Protein AF-A0A1G0NE83-F1 (afdb_monomer_lite)

pLDDT: mean 82.18, std 16.92, range [41.66, 97.12]

Foldseek 3Di:
DDLCVLCVQLVHHSVVSVCCVVVVDPDDPSSLVSCVVVVDQSCCVVPVDRPPPPDPPVVVVVVCLVPDDPVVVVVVVVVVVVVVVVVVPVPDDDDDPPPPDDDDD

Structure (mmCIF, N/CA/C/O backbone):
data_AF-A0A1G0NE83-F1
#
_entry.id   AF-A0A1G0NE83-F1
#
loop_
_atom_site.group_PDB
_atom_site.id
_atom_site.type_symbol
_atom_site.label_atom_id
_atom_site.label_alt_id
_atom_site.label_comp_id
_atom_site.label_asym_id
_atom_site.label_entity_id
_atom_site.label_seq_id
_atom_site.pdbx_PDB_ins_code
_atom_site.Cartn_x
_atom_site.Cartn_y
_atom_site.Cartn_z
_atom_site.occupancy
_atom_site.B_iso_or_equiv
_atom_site.auth_seq_id
_atom_site.auth_comp_id
_atom_site.auth_asym_id
_atom_site.auth_atom_id
_atom_site.pdbx_PDB_model_num
ATOM 1 N N . MET A 1 1 ? -12.580 1.915 -4.349 1.00 81.69 1 MET A N 1
ATOM 2 C CA . MET A 1 1 ? -12.982 1.189 -3.129 1.00 81.69 1 MET A CA 1
ATOM 3 C C . MET A 1 1 ? -13.440 2.201 -2.097 1.00 81.69 1 MET A C 1
ATOM 5 O O . MET A 1 1 ? -12.723 3.170 -1.880 1.00 81.69 1 MET A O 1
ATOM 9 N N . THR A 1 2 ? -14.626 2.023 -1.518 1.00 95.19 2 THR A N 1
ATOM 10 C CA . THR A 1 2 ? -15.101 2.831 -0.386 1.00 95.19 2 THR A CA 1
ATOM 11 C C . THR A 1 2 ? -14.652 2.233 0.950 1.00 95.19 2 THR A C 1
ATOM 13 O O . THR A 1 2 ? -14.204 1.090 1.012 1.00 95.19 2 THR A O 1
ATOM 16 N N . GLN A 1 3 ? -14.825 2.982 2.042 1.00 92.50 3 GLN A N 1
ATOM 17 C CA . GLN A 1 3 ? -14.557 2.500 3.401 1.00 92.50 3 GLN A CA 1
ATOM 18 C C . GLN A 1 3 ? -15.395 1.265 3.774 1.00 92.50 3 GLN A C 1
ATOM 20 O O . GLN A 1 3 ? -14.924 0.370 4.472 1.00 92.50 3 GLN A O 1
ATOM 25 N N . ALA A 1 4 ? -16.648 1.219 3.311 1.00 95.19 4 ALA A N 1
ATOM 26 C CA . ALA A 1 4 ? -17.530 0.080 3.539 1.00 95.19 4 ALA A CA 1
ATOM 27 C C . ALA A 1 4 ? -17.072 -1.146 2.738 1.00 95.19 4 ALA A C 1
ATOM 29 O O . ALA A 1 4 ? -17.061 -2.248 3.282 1.00 95.19 4 ALA A O 1
ATOM 30 N N . ASP A 1 5 ? -16.641 -0.939 1.490 1.00 95.75 5 ASP A N 1
ATOM 31 C CA . ASP A 1 5 ? -16.132 -2.019 0.639 1.00 95.75 5 ASP A CA 1
ATOM 32 C C . ASP A 1 5 ? -14.842 -2.610 1.214 1.00 95.75 5 ASP A C 1
ATOM 34 O O . ASP A 1 5 ? -14.695 -3.827 1.256 1.00 95.75 5 ASP A O 1
ATOM 38 N N . LEU A 1 6 ? -13.928 -1.761 1.703 1.00 94.56 6 LEU A N 1
ATOM 39 C CA . LEU A 1 6 ? -12.683 -2.212 2.324 1.00 94.56 6 LEU A CA 1
ATOM 40 C C . LEU A 1 6 ? -12.957 -3.019 3.593 1.00 94.56 6 LEU A C 1
ATOM 42 O O . LEU A 1 6 ? -12.424 -4.113 3.748 1.00 94.56 6 LEU A O 1
ATOM 46 N N . ALA A 1 7 ? -13.826 -2.506 4.470 1.00 95.06 7 ALA A N 1
ATOM 47 C CA . ALA A 1 7 ? -14.217 -3.195 5.693 1.00 95.06 7 ALA A CA 1
ATOM 48 C C . ALA A 1 7 ? -14.815 -4.579 5.394 1.00 95.06 7 ALA A C 1
ATOM 50 O O . ALA A 1 7 ? -14.441 -5.563 6.029 1.00 95.06 7 ALA A O 1
ATOM 51 N N . ALA A 1 8 ? -15.688 -4.667 4.386 1.00 96.12 8 ALA A N 1
ATOM 52 C CA . ALA A 1 8 ? -16.252 -5.933 3.934 1.00 96.12 8 ALA A CA 1
ATOM 53 C C . ALA A 1 8 ? -15.179 -6.875 3.362 1.00 96.12 8 ALA A C 1
ATOM 55 O O . ALA A 1 8 ? -15.184 -8.061 3.684 1.00 96.12 8 ALA A O 1
ATOM 56 N N . ALA A 1 9 ? -14.238 -6.355 2.569 1.00 94.56 9 ALA A N 1
ATOM 57 C CA . ALA A 1 9 ? -13.164 -7.139 1.961 1.00 94.56 9 ALA A CA 1
ATOM 58 C C . ALA A 1 9 ? -12.203 -7.754 2.995 1.00 94.56 9 ALA A C 1
ATOM 60 O O . ALA A 1 9 ? -11.704 -8.854 2.778 1.00 94.56 9 ALA A O 1
ATOM 61 N N . VAL A 1 10 ? -11.972 -7.078 4.125 1.00 93.69 10 VAL A N 1
ATOM 62 C CA . VAL A 1 10 ? -11.120 -7.570 5.227 1.00 93.69 10 VAL A CA 1
ATOM 63 C C . VAL A 1 10 ? -11.910 -8.203 6.380 1.00 93.69 10 VAL A C 1
ATOM 65 O O . VAL A 1 10 ? -11.334 -8.536 7.412 1.00 93.69 10 VAL A O 1
ATOM 68 N N . GLY A 1 11 ? -13.227 -8.375 6.227 1.00 94.12 11 GLY A N 1
ATOM 69 C CA . GLY A 1 11 ? -14.070 -9.089 7.191 1.00 94.12 11 GLY A CA 1
ATOM 70 C C . GLY A 1 11 ? -14.339 -8.349 8.507 1.00 94.12 11 GLY A C 1
ATOM 71 O O . GLY A 1 11 ? -14.590 -8.993 9.525 1.00 94.12 11 GLY A O 1
ATOM 72 N N . ILE A 1 12 ? -14.310 -7.012 8.516 1.00 95.19 12 ILE A N 1
ATOM 73 C CA . ILE A 1 12 ? -14.602 -6.189 9.701 1.00 95.19 12 ILE A CA 1
ATOM 74 C C . ILE A 1 12 ? -15.849 -5.319 9.510 1.00 95.19 12 ILE A C 1
ATOM 76 O O . ILE A 1 12 ? -16.322 -5.067 8.403 1.00 95.19 12 ILE A O 1
ATOM 80 N N . ALA A 1 13 ? -16.377 -4.784 10.611 1.00 96.31 13 ALA A N 1
ATOM 81 C CA . ALA A 1 13 ? -17.436 -3.784 10.542 1.00 96.31 13 ALA A CA 1
ATOM 82 C C . ALA A 1 13 ? -16.900 -2.439 10.016 1.00 96.31 13 ALA A C 1
ATOM 84 O O . ALA A 1 13 ? -15.829 -1.990 10.426 1.00 96.31 13 ALA A O 1
ATOM 85 N N . LYS A 1 14 ? -17.705 -1.713 9.221 1.00 96.69 14 LYS A N 1
ATOM 86 C CA . LYS A 1 14 ? -17.391 -0.338 8.770 1.00 96.69 14 LYS A CA 1
ATOM 87 C C . LYS A 1 14 ? -16.978 0.580 9.929 1.00 96.69 14 LYS A C 1
ATOM 89 O O . LYS A 1 14 ? -16.065 1.381 9.786 1.00 96.69 14 LYS A O 1
ATOM 94 N N . LYS A 1 15 ? -17.623 0.444 11.093 1.00 96.88 15 LYS A N 1
ATOM 95 C CA . LYS A 1 15 ? -17.286 1.229 12.291 1.00 96.88 15 LYS A CA 1
ATOM 96 C C . LYS A 1 15 ? -15.846 0.988 12.761 1.00 96.88 15 LYS A C 1
ATOM 98 O O . LYS A 1 15 ? -15.189 1.940 13.164 1.00 96.88 15 LYS A O 1
ATOM 103 N N . SER A 1 16 ? -15.357 -0.252 12.697 1.00 96.25 16 SER A N 1
ATOM 104 C CA . SER A 1 16 ? -13.968 -0.578 13.042 1.00 96.25 16 SER A CA 1
ATOM 105 C C . SER A 1 16 ? -12.998 0.116 12.090 1.00 96.25 16 SER A C 1
ATOM 107 O O . SER A 1 16 ? -12.072 0.769 12.553 1.00 96.25 16 SER A O 1
ATOM 109 N N . GLN A 1 17 ? -13.286 0.086 10.784 1.00 96.00 17 GLN A N 1
ATOM 110 C CA . GLN A 1 17 ? -12.520 0.823 9.778 1.00 96.00 17 GLN A CA 1
ATOM 111 C C . GLN A 1 17 ? -12.469 2.330 10.080 1.00 96.00 17 GLN A C 1
ATOM 113 O O . GLN A 1 17 ? -11.404 2.940 10.051 1.00 96.00 17 GLN A O 1
ATOM 118 N N . THR A 1 18 ? -13.606 2.932 10.438 1.00 96.69 18 THR A N 1
ATOM 119 C CA . THR A 1 18 ? -13.673 4.350 10.827 1.00 96.69 18 THR A CA 1
ATOM 120 C C . THR A 1 18 ? -12.860 4.651 12.078 1.00 96.69 18 THR A C 1
ATOM 122 O O . THR A 1 18 ? -12.167 5.661 12.127 1.00 96.69 18 THR A O 1
ATOM 125 N N . ASN A 1 19 ? -12.895 3.772 13.079 1.00 97.12 19 ASN A N 1
ATOM 126 C CA . ASN A 1 19 ? -12.084 3.943 14.280 1.00 97.12 19 ASN A CA 1
ATOM 127 C C . ASN A 1 19 ? -10.580 3.869 13.984 1.00 97.12 19 ASN A C 1
ATOM 129 O O . ASN A 1 19 ? -9.819 4.589 14.626 1.00 97.12 19 ASN A O 1
ATOM 133 N N . TYR A 1 20 ? -10.160 3.035 13.029 1.00 94.56 20 TYR A N 1
ATOM 134 C CA . TYR A 1 20 ? -8.762 2.955 12.602 1.00 94.56 20 TYR A CA 1
ATOM 135 C C . TYR A 1 20 ? -8.319 4.237 11.895 1.00 94.56 20 TYR A C 1
ATOM 137 O O . TYR A 1 20 ? -7.307 4.821 12.266 1.00 94.56 20 TYR A O 1
ATOM 145 N N . GLU A 1 21 ? -9.108 4.728 10.938 1.00 92.44 21 GLU A N 1
ATOM 146 C CA . GLU A 1 21 ? -8.790 5.944 10.173 1.00 92.44 21 GLU A CA 1
ATOM 147 C C . GLU A 1 21 ? -8.782 7.218 11.031 1.00 92.44 21 GLU A C 1
ATOM 149 O O . GLU A 1 21 ? -8.025 8.143 10.754 1.00 92.44 21 GLU A O 1
ATOM 154 N N . LEU A 1 22 ? -9.596 7.262 12.090 1.00 95.81 22 LEU A N 1
ATOM 155 C CA . LEU A 1 22 ? -9.607 8.361 13.061 1.00 95.81 22 LEU A CA 1
ATOM 156 C C . LEU A 1 22 ? -8.554 8.205 14.171 1.00 95.81 22 LEU A C 1
ATOM 158 O O . LEU A 1 22 ? -8.443 9.077 15.030 1.00 95.81 22 LEU A O 1
ATOM 162 N N . GLY A 1 23 ? -7.813 7.093 14.205 1.00 93.62 23 GLY A N 1
ATOM 163 C CA . GLY A 1 23 ? -6.817 6.813 15.243 1.00 93.62 23 GLY A CA 1
ATOM 164 C C . GLY A 1 23 ? -7.402 6.490 16.624 1.00 93.62 23 GLY A C 1
ATOM 165 O O . GLY A 1 23 ? -6.671 6.443 17.608 1.00 93.62 23 GLY A O 1
ATOM 166 N N . HIS A 1 24 ? -8.711 6.242 16.727 1.00 96.88 24 HIS A N 1
ATOM 167 C CA . HIS A 1 24 ? -9.363 5.849 17.982 1.00 96.88 24 HIS A CA 1
ATOM 168 C C . HIS A 1 24 ? -8.971 4.440 18.436 1.00 96.88 24 HIS A C 1
ATOM 170 O O . HIS A 1 24 ? -9.118 4.082 19.604 1.00 96.88 24 HIS A O 1
ATOM 176 N N . THR A 1 25 ? -8.550 3.588 17.506 1.00 95.62 25 THR A N 1
ATOM 177 C CA . THR A 1 25 ? -8.119 2.219 17.788 1.00 95.62 25 THR A CA 1
ATOM 178 C C . THR A 1 25 ? -7.008 1.850 16.821 1.00 95.62 25 THR A C 1
ATOM 180 O O . THR A 1 25 ? -7.051 2.231 15.656 1.00 95.62 25 THR A O 1
ATOM 183 N N . VAL A 1 26 ? -6.023 1.092 17.294 1.00 92.12 26 VAL A N 1
ATOM 184 C CA . VAL A 1 26 ? -4.957 0.563 16.438 1.00 92.12 26 VAL A CA 1
ATOM 185 C C . VAL A 1 26 ? -5.430 -0.764 15.829 1.00 92.12 26 VAL A C 1
ATOM 187 O O . VAL A 1 26 ? -5.938 -1.612 16.571 1.00 92.12 26 VAL A O 1
ATOM 190 N N . PRO A 1 27 ? -5.314 -0.965 14.505 1.00 93.81 27 PRO A N 1
ATOM 191 C CA . PRO A 1 27 ? -5.660 -2.237 13.885 1.00 93.81 27 PRO A CA 1
ATOM 192 C C . PRO A 1 27 ? -4.737 -3.366 14.362 1.00 93.81 27 PRO A C 1
ATOM 194 O O . PRO A 1 27 ? -3.545 -3.166 14.587 1.00 93.81 27 PRO A O 1
A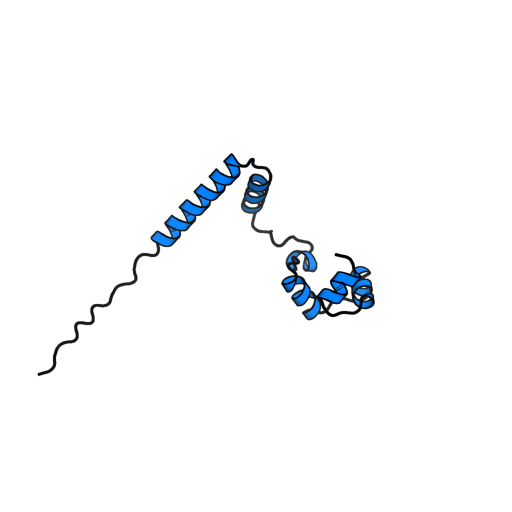TOM 197 N N . GLY A 1 28 ? -5.294 -4.569 14.504 1.00 94.00 28 GLY A N 1
ATOM 198 C CA . GLY A 1 28 ? -4.518 -5.766 14.831 1.00 94.00 28 GLY A CA 1
ATOM 199 C C . GLY A 1 28 ? -3.723 -6.298 13.635 1.00 94.00 28 GLY A C 1
ATOM 200 O O . GLY A 1 28 ? -3.988 -5.938 12.487 1.00 94.00 28 GLY A O 1
ATOM 201 N N . ILE A 1 29 ? -2.785 -7.214 13.899 1.00 93.38 29 ILE A N 1
ATOM 202 C CA . ILE A 1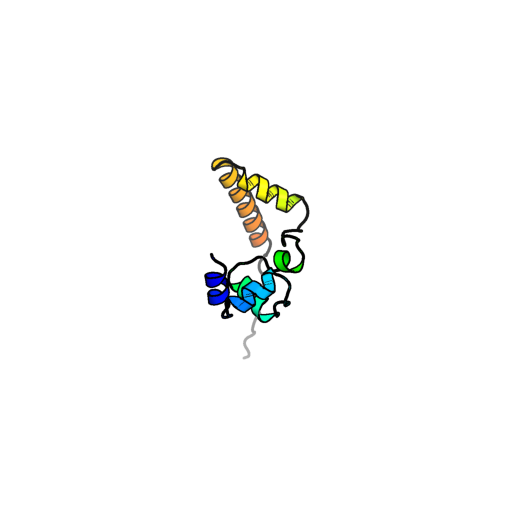 29 ? -1.950 -7.820 12.850 1.00 93.38 29 ILE A CA 1
ATOM 203 C C . ILE A 1 29 ? -2.785 -8.556 11.792 1.00 93.38 29 ILE A C 1
ATOM 205 O O . ILE A 1 29 ? -2.478 -8.465 10.608 1.00 93.38 29 ILE A O 1
ATOM 209 N N . ASP A 1 30 ? -3.892 -9.191 12.188 1.00 94.50 30 ASP A N 1
ATOM 210 C CA . ASP A 1 30 ? -4.781 -9.893 11.258 1.00 94.50 30 ASP A CA 1
ATOM 211 C C . ASP A 1 30 ? -5.360 -8.943 10.206 1.00 94.50 30 ASP A C 1
ATOM 213 O O . ASP A 1 30 ? -5.392 -9.273 9.025 1.00 94.50 30 ASP A O 1
ATOM 217 N N . TYR A 1 31 ? -5.766 -7.734 10.601 1.00 95.19 31 TYR A N 1
ATOM 218 C CA . TYR A 1 31 ? -6.266 -6.724 9.665 1.00 95.19 31 TYR A CA 1
ATOM 219 C C . TYR A 1 31 ? -5.192 -6.339 8.639 1.00 95.19 31 TYR A C 1
ATOM 221 O O . TYR A 1 31 ? -5.460 -6.300 7.440 1.00 95.19 31 TYR A O 1
ATOM 229 N N . VAL A 1 32 ? -3.955 -6.131 9.094 1.00 94.12 32 VAL A N 1
ATOM 230 C CA . VAL A 1 32 ? -2.817 -5.794 8.227 1.00 94.12 32 VAL A CA 1
ATOM 231 C C . VAL A 1 32 ? -2.502 -6.935 7.248 1.00 94.12 32 VAL A C 1
ATOM 233 O O . VAL A 1 32 ? -2.271 -6.686 6.065 1.00 94.12 32 VAL A O 1
ATOM 236 N N . MET A 1 33 ? -2.570 -8.190 7.698 1.00 94.38 33 MET A N 1
ATOM 237 C CA . MET A 1 33 ? -2.383 -9.367 6.840 1.00 94.38 33 MET A CA 1
ATOM 238 C C . MET A 1 33 ? -3.455 -9.470 5.745 1.00 94.38 33 MET A C 1
ATOM 240 O O . MET A 1 33 ? -3.135 -9.795 4.600 1.00 94.38 33 MET A O 1
ATOM 244 N N . HIS A 1 34 ? -4.715 -9.150 6.057 1.00 95.50 34 HIS A N 1
ATOM 245 C CA . HIS A 1 34 ? -5.778 -9.101 5.049 1.00 95.50 34 HIS A CA 1
ATOM 246 C C . HIS A 1 34 ? -5.554 -7.973 4.034 1.00 95.50 34 HIS A C 1
ATOM 248 O O . HIS A 1 34 ? -5.762 -8.183 2.841 1.00 95.50 34 HIS A O 1
ATOM 254 N N . LEU A 1 35 ? -5.073 -6.802 4.465 1.00 93.75 35 LEU A N 1
ATOM 255 C CA . LEU A 1 35 ? -4.713 -5.722 3.541 1.00 93.75 35 LEU A CA 1
ATOM 256 C C . LEU A 1 35 ? -3.586 -6.136 2.587 1.00 93.75 35 LEU A C 1
ATOM 258 O O . LEU A 1 35 ? -3.692 -5.894 1.386 1.00 93.75 35 LEU A O 1
ATOM 262 N N . HIS A 1 36 ? -2.553 -6.821 3.082 1.00 92.75 36 HIS A N 1
ATOM 263 C CA . HIS A 1 36 ? -1.502 -7.374 2.223 1.00 92.75 36 HIS A CA 1
ATOM 264 C C . HIS A 1 36 ? -2.075 -8.329 1.163 1.00 92.75 36 HIS A C 1
ATOM 266 O O . HIS A 1 36 ? -1.734 -8.231 -0.013 1.00 92.75 36 HIS A O 1
ATOM 272 N N . ALA A 1 37 ? -2.994 -9.220 1.554 1.00 91.56 37 ALA A N 1
ATOM 273 C CA . ALA A 1 37 ? -3.649 -10.144 0.625 1.00 91.56 37 ALA A CA 1
ATOM 274 C C . ALA A 1 37 ? -4.500 -9.431 -0.445 1.00 91.56 37 ALA A C 1
ATOM 276 O O . ALA A 1 37 ? -4.663 -9.952 -1.547 1.00 91.56 37 ALA A O 1
ATOM 277 N N . LEU A 1 38 ? -5.004 -8.229 -0.148 1.00 92.19 38 LEU A N 1
ATOM 278 C CA . LEU A 1 38 ? -5.699 -7.354 -1.099 1.00 92.19 38 LEU A CA 1
ATOM 279 C C . LEU A 1 38 ? -4.744 -6.508 -1.965 1.00 92.19 38 LEU A C 1
ATOM 281 O O . LEU A 1 38 ? -5.208 -5.727 -2.795 1.00 92.19 38 LEU A O 1
ATOM 285 N N . GLY A 1 39 ? -3.426 -6.660 -1.798 1.00 86.94 39 GLY A N 1
ATOM 286 C CA . GLY A 1 39 ? -2.402 -5.971 -2.584 1.00 86.94 39 GLY A CA 1
ATOM 287 C C . GLY A 1 39 ? -2.011 -4.589 -2.058 1.00 86.94 39 GLY A C 1
ATOM 288 O O . GLY A 1 39 ? -1.401 -3.814 -2.793 1.00 86.94 39 GLY A O 1
ATOM 289 N N . PHE A 1 40 ? -2.356 -4.252 -0.812 1.00 89.44 40 PHE A N 1
ATOM 290 C CA . PHE A 1 40 ? -1.867 -3.024 -0.187 1.00 89.44 40 PHE A CA 1
ATOM 291 C C . PHE A 1 40 ? -0.388 -3.139 0.192 1.00 89.44 40 PHE A C 1
ATOM 293 O O . PHE A 1 40 ? 0.068 -4.180 0.667 1.00 89.44 40 PHE A O 1
ATOM 300 N N . ASP A 1 41 ? 0.336 -2.027 0.060 1.00 88.69 41 ASP A N 1
ATOM 301 C CA . ASP A 1 41 ? 1.701 -1.892 0.566 1.00 88.69 41 ASP A CA 1
ATOM 302 C C . ASP A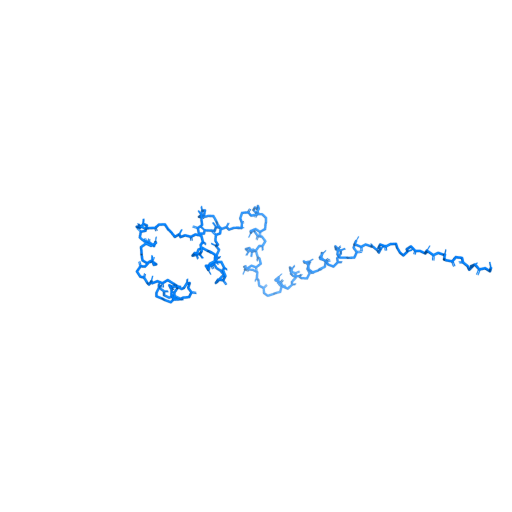 1 41 ? 1.675 -1.749 2.096 1.00 88.69 41 ASP A C 1
ATOM 304 O O . ASP A 1 41 ? 1.434 -0.674 2.648 1.00 88.69 41 ASP A O 1
ATOM 308 N N . VAL A 1 42 ? 1.880 -2.867 2.791 1.00 90.06 42 VAL A N 1
ATOM 309 C CA . VAL A 1 42 ? 1.906 -2.901 4.257 1.00 90.06 42 VAL A CA 1
ATOM 310 C C . VAL A 1 42 ? 3.132 -2.195 4.833 1.00 90.06 42 VAL A C 1
ATOM 312 O O . VAL A 1 42 ? 3.043 -1.648 5.931 1.00 90.06 42 VAL A O 1
ATOM 315 N N . GLU A 1 43 ? 4.251 -2.151 4.110 1.00 87.62 43 GLU A N 1
ATOM 316 C CA . GLU A 1 43 ? 5.436 -1.422 4.562 1.00 87.62 43 GLU A CA 1
ATOM 317 C C . GLU A 1 43 ? 5.127 0.074 4.637 1.00 87.62 43 GLU A C 1
ATOM 319 O O . GLU A 1 43 ? 5.327 0.684 5.691 1.00 87.62 43 GLU A O 1
ATOM 324 N N . PHE A 1 44 ? 4.485 0.617 3.599 1.00 88.25 44 PHE A N 1
ATOM 325 C CA . PHE A 1 44 ? 3.975 1.989 3.602 1.00 88.25 44 PHE A CA 1
ATOM 326 C C . PHE A 1 44 ? 2.969 2.240 4.720 1.00 88.25 44 PHE A C 1
ATOM 328 O O . PHE A 1 44 ? 3.065 3.245 5.422 1.00 88.25 44 PHE A O 1
ATOM 335 N N . LEU A 1 45 ? 2.017 1.328 4.928 1.00 87.69 45 LEU A N 1
ATOM 336 C CA . LEU A 1 45 ? 1.008 1.492 5.976 1.00 87.69 45 LEU A CA 1
ATOM 337 C C . LEU A 1 45 ? 1.604 1.529 7.390 1.00 87.69 45 LEU A C 1
ATOM 339 O O . LEU A 1 45 ? 1.061 2.218 8.251 1.00 87.69 45 LEU A O 1
ATOM 343 N N . LEU A 1 46 ? 2.687 0.791 7.644 1.00 87.62 46 LEU A N 1
ATOM 344 C CA . LEU A 1 46 ? 3.305 0.709 8.970 1.00 87.62 46 LEU A CA 1
ATOM 345 C C . LEU A 1 46 ? 4.356 1.791 9.213 1.00 87.62 46 LEU A C 1
ATOM 347 O O . LEU A 1 46 ? 4.525 2.232 10.349 1.00 87.62 46 LEU A O 1
ATOM 351 N N . THR A 1 47 ? 5.083 2.188 8.174 1.00 86.44 47 THR A N 1
ATOM 352 C CA . THR A 1 47 ? 6.274 3.037 8.315 1.00 86.44 47 THR A CA 1
ATOM 353 C C . THR A 1 47 ? 6.099 4.429 7.719 1.00 86.44 47 THR A C 1
ATOM 355 O O . THR A 1 47 ? 6.856 5.331 8.060 1.00 86.44 47 THR A O 1
ATOM 358 N N . GLY A 1 48 ? 5.107 4.623 6.845 1.00 83.62 48 GLY A N 1
ATOM 359 C CA . GLY A 1 48 ? 4.985 5.812 6.000 1.00 83.62 48 GLY A CA 1
ATOM 360 C C . GLY A 1 48 ? 5.967 5.831 4.825 1.00 83.62 48 GLY A C 1
ATOM 361 O O . GLY A 1 48 ? 5.865 6.703 3.964 1.00 83.62 48 GLY A O 1
ATOM 362 N N . GLU A 1 49 ? 6.880 4.863 4.754 1.00 79.06 49 GLU A N 1
ATOM 363 C CA . GLU A 1 49 ? 7.839 4.704 3.671 1.00 79.06 49 GLU A CA 1
ATOM 364 C C . GLU A 1 49 ? 7.312 3.665 2.693 1.00 79.06 49 GLU A C 1
ATOM 366 O O . GLU A 1 49 ? 6.957 2.550 3.070 1.00 79.06 49 GLU A O 1
ATOM 371 N N . VAL A 1 50 ? 7.248 4.018 1.411 1.00 76.56 50 VAL A N 1
ATOM 372 C CA . VAL A 1 50 ? 6.932 3.022 0.382 1.00 76.56 50 VAL A CA 1
ATOM 373 C C . VAL A 1 50 ? 8.042 1.979 0.448 1.00 76.56 50 VAL A C 1
ATOM 375 O O . VAL A 1 50 ? 9.211 2.371 0.497 1.00 76.56 50 VAL A O 1
ATOM 378 N N . GLY A 1 51 ? 7.717 0.680 0.403 1.00 62.62 51 GLY A N 1
ATOM 379 C CA . GLY A 1 51 ? 8.694 -0.420 0.552 1.00 62.62 51 GLY A CA 1
ATOM 380 C C . GLY A 1 51 ? 9.759 -0.525 -0.550 1.00 62.62 51 GLY A C 1
ATOM 381 O O . GLY A 1 51 ? 10.404 -1.545 -0.781 1.00 62.62 51 GLY A O 1
ATOM 382 N N . TRP A 1 52 ? 9.907 0.557 -1.302 1.00 56.06 52 TRP A N 1
ATOM 383 C CA . TRP A 1 52 ? 10.797 0.782 -2.419 1.00 56.06 52 TRP A CA 1
ATOM 384 C C . TRP A 1 52 ? 11.974 1.659 -1.993 1.00 56.06 52 TRP A C 1
ATOM 386 O O . TRP A 1 52 ? 12.657 2.235 -2.836 1.00 56.06 52 TRP A O 1
ATOM 396 N N . SER A 1 53 ? 12.265 1.698 -0.691 1.00 51.84 53 SER A N 1
ATOM 397 C CA . SER A 1 53 ? 13.593 1.985 -0.150 1.00 51.84 53 SER A CA 1
ATOM 398 C C . SER A 1 53 ? 14.579 0.858 -0.529 1.00 51.84 53 SER A C 1
ATOM 400 O O . SER A 1 53 ? 15.208 0.196 0.293 1.00 51.84 53 SER A O 1
ATOM 402 N N . ARG A 1 54 ? 14.706 0.601 -1.830 1.00 51.88 54 ARG A N 1
ATOM 403 C CA . ARG A 1 54 ? 15.932 0.110 -2.452 1.00 51.88 54 ARG A CA 1
ATOM 404 C C . ARG A 1 54 ? 16.517 1.327 -3.150 1.00 51.88 54 ARG A C 1
ATOM 406 O O . ARG A 1 54 ? 15.759 2.101 -3.727 1.00 51.88 54 ARG A O 1
ATOM 413 N N . GLY A 1 55 ? 17.813 1.549 -2.941 1.00 56.06 55 GLY A N 1
ATOM 414 C CA . GLY A 1 55 ? 18.519 2.805 -3.186 1.00 56.06 55 GLY A CA 1
ATOM 415 C C . GLY A 1 55 ? 18.149 3.519 -4.487 1.00 56.06 55 GLY A C 1
ATOM 416 O O . GLY A 1 55 ? 17.625 2.949 -5.431 1.00 56.06 55 GLY A O 1
ATOM 417 N N . SER A 1 56 ? 18.429 4.816 -4.527 1.00 68.81 56 SER A N 1
ATOM 418 C CA . SER A 1 56 ? 18.063 5.785 -5.574 1.00 68.81 56 SER A CA 1
ATOM 419 C C . SER A 1 56 ? 18.131 5.339 -7.051 1.00 68.81 56 SER A C 1
ATOM 421 O O . SER A 1 56 ? 17.531 6.002 -7.897 1.00 68.81 56 SER A O 1
ATOM 423 N N . GLU A 1 57 ? 18.826 4.255 -7.394 1.00 75.81 57 GLU A N 1
ATOM 424 C CA . GLU A 1 57 ? 18.963 3.725 -8.745 1.00 75.81 57 GLU A CA 1
ATOM 425 C C . GLU A 1 57 ? 17.759 2.894 -9.217 1.00 75.81 57 GLU A C 1
ATOM 427 O O . GLU A 1 57 ? 17.248 3.161 -10.307 1.00 75.81 57 GLU A O 1
ATOM 432 N N . GLU A 1 58 ? 17.230 1.965 -8.416 1.00 75.00 58 GLU A N 1
ATOM 433 C CA . GLU A 1 58 ? 16.055 1.162 -8.784 1.00 75.00 58 GLU A CA 1
ATOM 434 C C . GLU A 1 58 ? 14.804 2.036 -8.935 1.00 75.00 58 GLU A C 1
ATOM 436 O O . GLU A 1 58 ? 14.052 1.910 -9.906 1.00 75.00 58 GLU A O 1
ATOM 441 N N . ALA A 1 59 ? 14.619 2.995 -8.026 1.00 74.81 59 ALA A N 1
ATOM 442 C CA . ALA A 1 59 ? 13.542 3.977 -8.117 1.00 74.81 59 ALA A CA 1
ATOM 443 C C . ALA A 1 59 ? 13.672 4.849 -9.380 1.00 74.81 59 ALA A C 1
ATOM 445 O O . ALA A 1 59 ? 12.681 5.110 -10.071 1.00 74.81 59 ALA A O 1
ATOM 446 N N . ARG A 1 60 ? 14.900 5.264 -9.729 1.00 83.00 60 ARG A N 1
ATOM 447 C CA . ARG A 1 60 ? 15.174 6.024 -10.957 1.00 83.00 60 ARG A CA 1
ATOM 448 C C . ARG A 1 60 ? 14.897 5.187 -12.203 1.00 83.00 60 ARG A C 1
ATOM 450 O O . ARG A 1 60 ? 14.313 5.714 -13.148 1.00 83.00 60 ARG A O 1
ATOM 457 N N . LEU A 1 61 ? 15.262 3.904 -12.206 1.00 85.56 61 LEU A N 1
ATOM 458 C CA . LEU A 1 61 ? 14.996 2.983 -13.312 1.00 85.56 61 LEU A CA 1
ATOM 459 C C . LEU A 1 61 ? 13.491 2.801 -13.536 1.00 85.56 61 LEU A C 1
ATOM 461 O O . LEU A 1 61 ? 13.016 2.932 -14.663 1.00 85.56 61 LEU A O 1
ATOM 465 N N . LEU A 1 62 ? 12.724 2.577 -12.467 1.00 84.44 62 LEU A N 1
ATOM 466 C CA . LEU A 1 62 ? 11.269 2.429 -12.545 1.00 84.44 62 LEU A CA 1
ATOM 467 C C . LEU A 1 62 ? 10.597 3.717 -13.023 1.00 84.44 62 LEU A C 1
ATOM 469 O O . LEU A 1 62 ? 9.722 3.671 -13.889 1.00 84.44 62 LEU A O 1
ATOM 473 N N . LYS A 1 63 ? 11.036 4.879 -12.527 1.00 82.19 63 LYS A N 1
ATOM 474 C CA . LYS A 1 63 ? 10.528 6.169 -13.001 1.00 82.19 63 LYS A CA 1
ATOM 475 C C . LYS A 1 63 ? 10.856 6.401 -14.477 1.00 82.19 63 LYS A C 1
ATOM 477 O O . LYS A 1 63 ? 9.981 6.825 -15.230 1.00 82.19 63 LYS A O 1
ATOM 482 N N . ALA A 1 64 ? 12.082 6.088 -14.897 1.00 87.81 64 ALA A N 1
ATOM 483 C CA . ALA A 1 64 ? 12.502 6.187 -16.290 1.00 87.81 64 ALA A CA 1
ATOM 484 C C . ALA A 1 64 ? 11.658 5.276 -17.191 1.00 87.81 64 ALA A C 1
ATOM 486 O O . ALA A 1 64 ? 11.162 5.728 -18.218 1.00 87.81 64 ALA A O 1
ATOM 487 N N . PHE A 1 65 ? 11.409 4.035 -16.771 1.00 92.25 65 PHE A N 1
ATOM 488 C CA . PHE A 1 65 ? 10.548 3.102 -17.494 1.00 92.25 65 PHE A CA 1
ATOM 489 C C . PHE A 1 65 ? 9.105 3.615 -17.614 1.00 92.25 65 PHE A C 1
ATOM 491 O O . PHE A 1 65 ? 8.512 3.568 -18.690 1.00 92.25 65 PHE A O 1
ATOM 498 N N . GLN A 1 66 ? 8.535 4.167 -16.539 1.00 86.62 66 GLN A N 1
ATOM 499 C CA . GLN A 1 66 ? 7.180 4.727 -16.556 1.00 86.62 66 GLN A CA 1
ATOM 500 C C . GLN A 1 66 ? 7.051 5.957 -17.469 1.00 86.62 66 GLN A C 1
ATOM 502 O O . GLN A 1 66 ? 6.025 6.118 -18.128 1.00 86.62 66 GLN A O 1
ATOM 507 N N . CYS A 1 67 ? 8.072 6.810 -17.543 1.00 91.75 67 CYS A N 1
ATOM 508 C CA . CYS A 1 67 ? 8.069 7.990 -18.414 1.00 91.75 67 CYS A CA 1
ATOM 509 C C . CYS A 1 67 ? 8.497 7.692 -19.863 1.00 91.75 67 CYS A C 1
ATOM 511 O O . CYS A 1 67 ? 8.293 8.531 -20.737 1.00 91.75 67 CYS A O 1
ATOM 513 N N . ALA A 1 68 ? 9.083 6.523 -20.128 1.00 94.25 68 ALA A N 1
ATOM 514 C CA . ALA A 1 68 ? 9.545 6.125 -21.450 1.00 94.25 68 ALA A CA 1
ATOM 515 C C . ALA A 1 68 ? 8.386 5.822 -22.415 1.00 94.25 68 ALA A C 1
ATOM 517 O O . ALA A 1 68 ? 7.376 5.221 -22.030 1.00 94.25 68 ALA A O 1
ATOM 518 N N . GLY A 1 69 ? 8.580 6.185 -23.688 1.00 95.38 69 GLY A N 1
ATOM 519 C CA . GLY A 1 69 ? 7.724 5.759 -24.797 1.00 95.38 69 GLY A CA 1
ATOM 520 C C . GLY A 1 69 ? 7.843 4.254 -25.099 1.00 95.38 69 GLY A C 1
ATOM 521 O O . GLY A 1 69 ? 8.753 3.594 -24.582 1.00 95.38 69 GLY A O 1
ATOM 522 N N . PRO A 1 70 ? 6.936 3.696 -25.922 1.00 93.88 70 PRO A N 1
ATOM 523 C CA . PRO A 1 70 ? 6.834 2.254 -26.172 1.00 93.88 70 PRO A CA 1
ATOM 524 C C . PRO A 1 70 ? 8.144 1.603 -26.636 1.00 93.88 70 PRO A C 1
ATOM 526 O O . PRO A 1 70 ? 8.517 0.537 -26.147 1.00 93.88 70 PRO A O 1
ATOM 529 N N . GLU A 1 71 ? 8.878 2.269 -27.523 1.00 95.00 71 GLU A N 1
ATOM 530 C CA . GLU A 1 71 ? 10.119 1.773 -28.119 1.00 95.00 71 GLU A CA 1
ATOM 531 C C . GLU A 1 71 ? 11.223 1.643 -27.064 1.00 95.00 71 GLU A C 1
ATOM 533 O O . GLU A 1 71 ? 11.904 0.621 -26.973 1.00 95.00 71 GLU A O 1
ATOM 538 N N . LEU A 1 72 ? 11.359 2.657 -26.206 1.00 94.38 72 LEU A N 1
ATOM 539 C CA . LEU A 1 72 ? 12.364 2.671 -25.146 1.00 94.38 72 LEU A CA 1
ATOM 540 C C . LEU A 1 72 ? 12.031 1.670 -24.031 1.00 94.38 72 LEU A C 1
ATOM 542 O O . LEU A 1 72 ? 12.933 1.029 -23.496 1.00 94.38 72 LEU A O 1
ATOM 546 N N . ARG A 1 73 ? 10.746 1.468 -23.714 1.00 96.38 73 ARG A N 1
ATOM 547 C CA . ARG A 1 73 ? 10.322 0.407 -22.786 1.00 96.38 73 ARG A CA 1
ATOM 548 C C . ARG A 1 73 ? 10.677 -0.978 -23.314 1.00 96.38 73 ARG A C 1
ATOM 550 O O . ARG A 1 73 ? 11.212 -1.788 -22.563 1.00 96.38 73 ARG A O 1
ATOM 557 N N . SER A 1 74 ? 10.412 -1.234 -24.596 1.00 94.94 74 SER A N 1
ATOM 558 C CA . SER A 1 74 ? 10.756 -2.510 -25.228 1.00 94.94 74 SER A CA 1
ATOM 559 C C . SER A 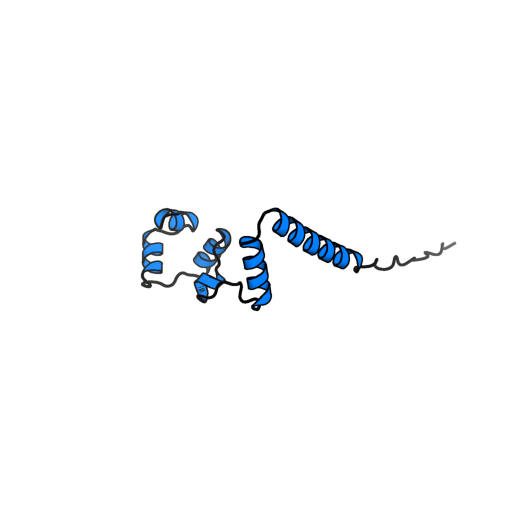1 74 ? 12.263 -2.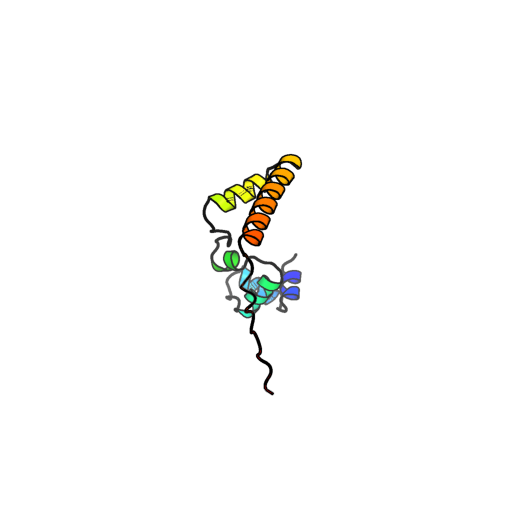765 -25.198 1.00 94.94 74 SER A C 1
ATOM 561 O O . SER A 1 74 ? 12.677 -3.882 -24.898 1.00 94.94 74 SER A O 1
ATOM 563 N N . ALA A 1 75 ? 13.080 -1.739 -25.445 1.00 94.88 75 ALA A N 1
ATOM 564 C CA . ALA A 1 75 ? 14.534 -1.850 -25.361 1.00 94.88 75 ALA A CA 1
ATOM 565 C C . ALA A 1 75 ? 15.022 -2.140 -23.930 1.00 94.88 75 ALA A C 1
ATOM 567 O O . ALA A 1 75 ? 15.867 -3.012 -23.736 1.00 94.88 75 ALA A O 1
ATOM 568 N N . LEU A 1 76 ? 14.475 -1.449 -22.923 1.00 93.62 76 LEU A N 1
ATOM 569 C CA . LEU A 1 76 ? 14.821 -1.677 -21.515 1.00 93.62 76 LEU A CA 1
ATO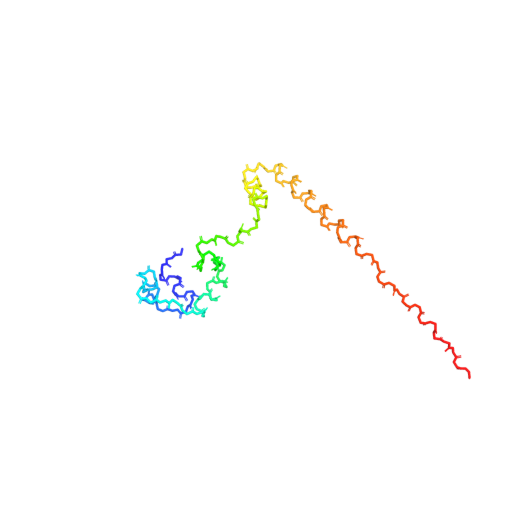M 570 C C . LEU A 1 76 ? 14.491 -3.107 -21.066 1.00 93.62 76 LEU A C 1
ATOM 572 O O . LEU A 1 76 ? 15.313 -3.737 -20.404 1.00 93.62 76 LEU A O 1
ATOM 576 N N . LEU A 1 77 ? 13.325 -3.632 -21.459 1.00 94.00 77 LEU A N 1
ATOM 577 C CA . LEU A 1 77 ? 12.942 -5.015 -21.161 1.00 94.00 77 LEU A CA 1
ATOM 578 C C . LEU A 1 77 ? 13.866 -6.021 -21.855 1.00 94.00 77 LEU A C 1
ATOM 580 O O . LEU A 1 77 ? 14.350 -6.935 -21.200 1.00 94.00 77 LEU A O 1
ATOM 584 N N . ALA A 1 78 ? 14.207 -5.803 -23.128 1.00 95.06 78 ALA A N 1
ATOM 585 C CA . ALA A 1 78 ? 15.118 -6.691 -23.851 1.00 95.06 78 ALA A CA 1
ATOM 586 C C . ALA A 1 78 ? 16.511 -6.781 -23.196 1.00 95.06 78 ALA A C 1
ATOM 588 O O . ALA A 1 78 ? 17.108 -7.856 -23.147 1.00 95.06 78 ALA A O 1
ATOM 589 N N . ILE A 1 79 ? 17.029 -5.666 -22.665 1.00 93.75 79 ILE A N 1
ATOM 590 C CA . ILE A 1 79 ? 18.299 -5.647 -21.920 1.00 93.75 79 ILE A CA 1
ATOM 591 C C . ILE A 1 79 ? 18.174 -6.441 -20.613 1.00 93.75 79 ILE A C 1
ATOM 593 O O . ILE A 1 79 ? 19.070 -7.221 -20.282 1.00 93.75 79 ILE A O 1
ATOM 597 N N . ALA A 1 80 ? 17.072 -6.259 -19.880 1.00 89.81 80 ALA A N 1
ATOM 598 C CA . ALA A 1 80 ? 16.817 -6.992 -18.644 1.00 89.81 80 ALA A CA 1
ATOM 599 C C . ALA A 1 80 ? 16.714 -8.508 -18.897 1.00 89.81 80 ALA A C 1
ATOM 601 O O . ALA A 1 80 ? 17.388 -9.282 -18.219 1.00 89.81 80 ALA A O 1
ATOM 602 N N . ASP A 1 81 ? 15.966 -8.924 -19.922 1.00 91.19 81 ASP A N 1
ATOM 603 C CA . ASP A 1 81 ? 15.795 -10.330 -20.308 1.00 91.19 81 ASP A CA 1
ATOM 604 C C . ASP A 1 81 ? 17.127 -10.979 -20.706 1.00 91.19 81 ASP A C 1
ATOM 606 O O . ASP A 1 81 ? 17.445 -12.088 -20.270 1.00 91.19 81 ASP A O 1
ATOM 610 N N . ALA A 1 82 ? 17.956 -10.270 -21.480 1.00 92.50 82 ALA A N 1
ATOM 611 C CA . ALA A 1 82 ? 19.287 -10.746 -21.844 1.00 92.50 82 ALA A CA 1
ATOM 612 C C . ALA A 1 82 ? 20.184 -10.945 -20.608 1.00 92.50 82 ALA A C 1
ATOM 614 O O . ALA A 1 82 ? 20.909 -11.937 -20.521 1.00 92.50 82 ALA A O 1
ATOM 615 N N . SER A 1 83 ? 20.120 -10.035 -19.631 1.00 87.62 83 SER A N 1
ATOM 616 C CA . SER A 1 83 ? 20.881 -10.152 -18.382 1.00 87.62 83 SER A CA 1
ATOM 617 C C . SER A 1 83 ? 20.426 -11.345 -17.533 1.00 87.62 83 SER A C 1
ATOM 619 O O . SER A 1 83 ? 21.267 -12.061 -16.981 1.00 87.62 83 SER A O 1
ATOM 621 N N . LEU A 1 84 ? 19.117 -11.607 -17.475 1.00 82.62 84 LEU A N 1
ATOM 622 C CA . LEU A 1 84 ? 18.554 -12.758 -16.767 1.00 82.62 84 LEU A CA 1
ATOM 623 C C . LEU A 1 84 ? 18.973 -14.084 -17.418 1.00 82.62 84 LEU A C 1
ATOM 625 O O . LEU A 1 84 ? 19.447 -14.978 -16.718 1.00 82.62 84 LEU A O 1
ATOM 629 N N . ALA A 1 85 ? 18.919 -14.182 -18.750 1.00 81.38 85 ALA A N 1
ATOM 630 C CA . ALA A 1 85 ? 19.351 -15.376 -19.482 1.00 81.38 85 ALA A CA 1
ATOM 631 C C . ALA A 1 85 ? 20.846 -15.698 -19.275 1.00 81.38 85 ALA A C 1
ATOM 633 O O . ALA A 1 85 ? 21.232 -16.863 -19.137 1.00 81.38 85 ALA A O 1
ATOM 634 N N . VAL A 1 86 ? 21.707 -14.674 -19.202 1.00 81.12 86 VAL A N 1
ATOM 635 C CA . VAL A 1 86 ? 23.140 -14.853 -18.902 1.00 81.12 86 VAL A CA 1
ATOM 636 C C . VAL A 1 86 ? 23.345 -15.426 -17.496 1.00 81.12 86 VAL A C 1
ATOM 638 O O . VAL A 1 86 ? 24.148 -16.350 -17.323 1.00 81.12 86 VAL A O 1
ATOM 641 N N . ASN A 1 87 ? 22.596 -14.945 -16.503 1.00 69.00 87 ASN A N 1
ATOM 642 C CA . ASN A 1 87 ? 22.675 -15.461 -15.136 1.00 69.00 87 ASN A CA 1
ATOM 643 C C . ASN A 1 87 ? 22.189 -16.913 -15.024 1.00 69.00 87 ASN A C 1
ATOM 645 O O . ASN A 1 87 ? 22.802 -17.699 -14.303 1.00 69.00 87 ASN A O 1
ATOM 649 N N . GLU A 1 88 ? 21.162 -17.304 -15.781 1.00 63.53 88 GLU A N 1
ATOM 650 C CA . GLU A 1 88 ? 20.690 -18.695 -15.827 1.00 63.53 88 GLU A CA 1
ATOM 651 C C . GLU A 1 88 ? 21.702 -19.633 -16.503 1.00 63.53 88 GLU A C 1
ATOM 653 O O . GLU A 1 88 ? 21.942 -20.743 -16.030 1.00 63.53 88 GLU A O 1
ATOM 658 N N . SER A 1 89 ? 22.373 -19.170 -17.561 1.00 61.06 89 SER A N 1
ATOM 659 C CA . SER A 1 89 ? 23.404 -19.952 -18.262 1.00 61.06 89 SER A CA 1
ATOM 660 C C . SER A 1 89 ? 24.715 -20.115 -17.477 1.00 61.06 89 SER A C 1
ATOM 662 O O . SER A 1 89 ? 25.468 -21.062 -17.710 1.00 61.06 89 SER A O 1
ATOM 664 N N . SER A 1 90 ? 24.974 -19.232 -16.507 1.00 58.81 90 SER A N 1
ATOM 665 C CA . SER A 1 90 ? 26.159 -19.287 -15.638 1.00 58.81 90 SER A CA 1
ATOM 666 C C . SER A 1 90 ? 26.021 -20.310 -14.493 1.00 58.81 90 SER A C 1
ATOM 668 O O . SER A 1 90 ? 27.007 -20.638 -13.831 1.00 58.81 90 SER A O 1
ATOM 670 N N . GLY A 1 91 ? 24.829 -20.891 -14.298 1.00 51.19 91 GLY A N 1
ATOM 671 C CA . GLY A 1 91 ? 24.573 -22.053 -13.439 1.00 51.19 91 GLY A CA 1
ATOM 672 C C . GLY A 1 91 ? 24.928 -23.386 -14.115 1.00 51.19 91 GLY A C 1
ATOM 673 O O . GLY A 1 91 ? 24.060 -24.228 -14.330 1.00 51.19 91 GLY A O 1
ATOM 674 N N . GLY A 1 92 ? 26.197 -23.577 -14.491 1.00 41.97 92 GLY A N 1
ATOM 675 C CA . GLY A 1 92 ? 26.673 -24.769 -15.209 1.00 41.97 92 GLY A CA 1
ATOM 676 C C . GLY A 1 92 ? 26.432 -26.118 -14.485 1.00 41.97 92 GLY A C 1
ATOM 677 O O . GLY A 1 92 ? 26.334 -26.174 -13.258 1.00 41.97 92 GLY A O 1
ATOM 678 N N . PRO A 1 93 ? 26.369 -27.242 -15.230 1.00 45.94 93 PRO A N 1
ATOM 679 C CA . PRO A 1 93 ? 25.778 -28.509 -14.792 1.00 45.94 93 PRO A CA 1
ATOM 680 C C . PRO A 1 93 ? 26.552 -29.204 -13.662 1.00 45.94 93 PRO A C 1
ATOM 682 O O . PRO A 1 93 ? 27.732 -29.548 -13.776 1.00 45.94 93 PRO A O 1
ATOM 685 N N . GLN A 1 94 ? 25.839 -29.508 -12.577 1.00 49.22 94 GLN A N 1
ATOM 686 C CA . GLN A 1 94 ? 26.335 -30.276 -11.441 1.00 49.22 94 GLN A CA 1
ATOM 687 C C . GLN A 1 94 ? 26.602 -31.738 -11.841 1.00 49.22 94 GLN A C 1
ATOM 689 O O . GLN A 1 94 ? 25.709 -32.579 -11.841 1.00 49.22 94 GLN A O 1
ATOM 694 N N . ARG A 1 95 ? 27.864 -32.013 -12.206 1.00 44.69 95 ARG A N 1
ATOM 695 C CA . ARG A 1 95 ? 28.572 -33.310 -12.259 1.00 44.69 95 ARG A CA 1
ATOM 696 C C . ARG A 1 95 ? 27.673 -34.555 -12.157 1.00 44.69 95 ARG A C 1
ATOM 698 O O . ARG A 1 95 ? 27.383 -35.030 -11.057 1.00 44.69 95 ARG A O 1
ATOM 705 N N . GLN A 1 96 ? 27.381 -35.184 -13.299 1.00 48.28 96 GLN A N 1
ATOM 706 C CA . GLN A 1 96 ? 27.038 -36.608 -13.331 1.00 48.28 96 GLN A CA 1
ATOM 707 C C . GLN A 1 96 ? 28.193 -37.399 -12.703 1.00 48.28 96 GLN A C 1
ATOM 709 O O . GLN A 1 96 ? 29.258 -37.585 -13.291 1.00 48.28 96 GLN A O 1
ATOM 714 N N . ARG A 1 97 ? 27.993 -37.855 -11.464 1.00 41.66 97 ARG A N 1
ATOM 715 C CA . ARG A 1 97 ? 28.831 -38.882 -10.852 1.00 41.66 97 ARG A CA 1
ATOM 716 C C . ARG A 1 97 ? 28.587 -40.172 -11.627 1.00 41.66 97 ARG A C 1
ATOM 718 O O . ARG A 1 97 ? 27.610 -40.870 -11.369 1.00 41.66 97 ARG A O 1
ATOM 725 N N . ALA A 1 98 ? 29.496 -40.497 -12.540 1.00 49.50 98 ALA A N 1
ATOM 726 C CA . ALA A 1 98 ? 29.680 -41.855 -13.019 1.00 49.50 98 ALA A CA 1
ATOM 727 C C . ALA A 1 98 ? 29.999 -42.749 -11.808 1.00 49.50 98 ALA A C 1
ATOM 729 O O . ALA A 1 98 ? 31.141 -42.860 -11.368 1.00 49.50 98 ALA A O 1
ATOM 730 N N . ARG A 1 99 ? 28.967 -43.349 -11.207 1.00 49.00 99 ARG A N 1
ATOM 731 C CA . ARG A 1 99 ? 29.135 -44.525 -10.357 1.00 49.00 99 ARG A CA 1
ATOM 732 C C . ARG A 1 99 ? 29.261 -45.712 -11.301 1.00 49.00 99 ARG A C 1
ATOM 734 O O . ARG A 1 99 ? 28.263 -46.313 -11.686 1.00 49.00 99 ARG A O 1
ATOM 741 N N . SER A 1 100 ? 30.495 -46.023 -11.684 1.00 52.41 100 SER A N 1
ATOM 742 C CA . SER A 1 100 ? 30.866 -47.327 -12.221 1.00 52.41 100 SER A CA 1
ATOM 743 C C . SER A 1 100 ? 30.519 -48.392 -11.176 1.00 52.41 100 SER A C 1
ATOM 745 O O . SER A 1 100 ? 31.212 -48.588 -10.179 1.00 52.41 100 SER A O 1
ATOM 747 N N . ARG A 1 101 ? 29.375 -49.050 -11.364 1.00 48.94 101 ARG A N 1
ATOM 748 C CA . ARG A 1 101 ? 28.996 -50.245 -10.611 1.00 48.94 101 ARG A CA 1
ATOM 749 C C . ARG A 1 101 ? 29.699 -51.425 -11.285 1.00 48.94 101 ARG A C 1
ATOM 751 O O . ARG A 1 101 ? 29.340 -51.801 -12.395 1.00 48.94 101 ARG A O 1
ATOM 758 N N . ALA A 1 102 ? 30.733 -51.952 -10.636 1.00 54.56 102 ALA A N 1
ATOM 759 C CA . ALA A 1 102 ? 31.378 -53.202 -11.029 1.00 54.56 102 ALA A CA 1
ATOM 760 C C . ALA A 1 102 ? 30.375 -54.375 -10.948 1.00 54.56 102 ALA A C 1
ATOM 762 O O . ALA A 1 102 ? 29.554 -54.391 -10.021 1.00 54.56 102 ALA A O 1
ATOM 763 N N . PRO A 1 103 ? 30.430 -55.363 -11.859 1.00 58.12 103 PRO A N 1
ATOM 764 C CA . PRO A 1 103 ? 29.659 -56.588 -11.723 1.00 58.12 103 PRO A CA 1
ATOM 765 C C . PRO A 1 103 ? 30.378 -57.528 -10.744 1.00 58.12 103 PRO A C 1
ATOM 767 O O . PRO A 1 103 ? 31.570 -57.791 -10.890 1.00 58.12 103 PRO A O 1
ATOM 770 N N . ARG A 1 104 ? 29.660 -58.028 -9.733 1.00 51.28 104 ARG A N 1
ATOM 771 C CA . ARG A 1 104 ? 30.096 -59.210 -8.979 1.00 51.28 104 ARG A CA 1
ATOM 772 C C . ARG A 1 104 ? 29.797 -60.439 -9.838 1.00 51.28 104 ARG A C 1
ATOM 774 O O . ARG A 1 104 ? 28.635 -60.644 -10.183 1.00 51.28 104 ARG A O 1
ATOM 781 N N . GLN A 1 105 ? 30.838 -61.193 -10.184 1.00 63.59 105 GLN A N 1
ATOM 782 C CA . GLN A 1 105 ? 30.730 -62.634 -10.416 1.00 63.59 105 GLN A CA 1
ATOM 783 C C . GLN A 1 105 ? 30.924 -63.353 -9.082 1.00 63.59 105 GLN A C 1
ATOM 785 O O . GLN A 1 105 ? 31.643 -62.783 -8.225 1.00 63.59 105 GLN A O 1
#

Radius of gyration: 25.12 Å; chains: 1; bounding box: 49×71×46 Å

Secondary structure (DSSP, 8-state):
--HHHHHHHTT--HHHHHHHHTTSSPPPHHHHHHHHHTT--HHHHHHSS-TT-S-HHHHHHHHHHHHS-HHHHHHHHHHHHHHHHHHHHTS----------PPP-

Sequence (105 aa):
MTQADLAAAVGIAKKSQTNYELGHTVPGIDYVMHLHALGFDVEFLLTGEVGWSRGSEEARLLKAFQCAGPELRSALLAIADASLAVNESSGGPQRQRARSRAPRQ